Protein AF-T1C7J4-F1 (afdb_monomer)

Radius of gyration: 30.91 Å; Cα contacts (8 Å, |Δi|>4): 15; chains: 1; bounding box: 50×22×97 Å

Foldseek 3Di:
DVVVLVVVLVVCVVQCVPPPDPPRNVVSVVVNVVSVCVVVCCVVVVVVVVVVVVVVCVVVVVVVVCVVPVDDPPVVVPPDPDDDDD

Solvent-accessible surface area (backbone atoms only — not comparable to full-atom values): 5229 Å² total; per-residue (Å²): 105,71,71,61,50,52,55,54,50,61,70,44,44,67,54,51,64,49,85,83,48,88,71,50,37,62,55,44,50,53,50,53,52,50,54,51,49,52,50,54,47,47,68,52,46,53,58,52,49,49,54,53,49,51,56,49,46,66,64,50,46,67,61,51,51,58,62,68,66,66,68,85,61,75,76,73,70,74,72,70,80,70,94,78,90,132

Sequence (86 aa):
IVMTTVAMVAGMLPVALAIGDPFRAPMAIAVIGGLLASTALTLVVVPAGFTLVDDIERWIGPKLAKVVIAEPGAVHAASTPARQPG

Mean predicted aligned error: 14.27 Å

Structure (mmCIF, N/CA/C/O backbone):
data_AF-T1C7J4-F1
#
_entry.id   AF-T1C7J4-F1
#
loop_
_atom_site.group_PDB
_atom_site.id
_atom_site.type_symbol
_atom_site.label_atom_id
_atom_site.label_alt_id
_atom_site.label_comp_id
_atom_site.label_asym_id
_atom_site.label_entity_id
_atom_site.label_seq_id
_atom_site.pdbx_PDB_ins_code
_atom_site.Cartn_x
_atom_site.Cartn_y
_atom_site.Cartn_z
_atom_site.occupancy
_atom_site.B_iso_or_equiv
_atom_site.auth_seq_id
_atom_site.auth_comp_id
_atom_site.auth_asym_id
_atom_site.auth_atom_id
_atom_site.pdbx_PDB_model_num
ATOM 1 N N . ILE A 1 1 ? 7.575 2.184 4.035 1.00 69.88 1 ILE A N 1
ATOM 2 C CA . ILE A 1 1 ? 7.192 1.484 2.784 1.00 69.88 1 ILE A CA 1
ATOM 3 C C . ILE A 1 1 ? 7.625 2.299 1.574 1.00 69.88 1 ILE A C 1
ATOM 5 O O . ILE A 1 1 ? 8.472 1.815 0.847 1.00 69.88 1 ILE A O 1
ATOM 9 N N . VAL A 1 2 ? 7.182 3.558 1.439 1.00 74.50 2 VAL A N 1
ATOM 10 C CA . VAL A 1 2 ? 7.532 4.430 0.295 1.00 74.50 2 VAL A CA 1
ATOM 11 C C . VAL A 1 2 ? 9.048 4.532 0.042 1.00 74.50 2 VAL A C 1
ATOM 13 O O . VAL A 1 2 ? 9.495 4.283 -1.073 1.00 74.50 2 VAL A O 1
ATOM 16 N N . MET A 1 3 ? 9.853 4.806 1.077 1.00 88.62 3 MET A N 1
ATOM 17 C CA . MET A 1 3 ? 11.320 4.911 0.960 1.00 88.62 3 MET A CA 1
ATOM 18 C C . MET A 1 3 ? 11.979 3.611 0.463 1.00 88.62 3 MET A C 1
ATOM 20 O O . MET A 1 3 ? 12.818 3.644 -0.433 1.00 88.62 3 MET A O 1
ATOM 24 N N . THR A 1 4 ? 11.569 2.459 1.003 1.00 85.00 4 THR A N 1
ATOM 25 C CA . THR A 1 4 ? 12.088 1.145 0.604 1.00 85.00 4 THR A CA 1
ATOM 26 C C . THR A 1 4 ? 11.620 0.734 -0.792 1.00 85.00 4 THR A C 1
ATOM 28 O O . THR A 1 4 ? 12.414 0.184 -1.550 1.00 85.00 4 THR A O 1
ATOM 31 N N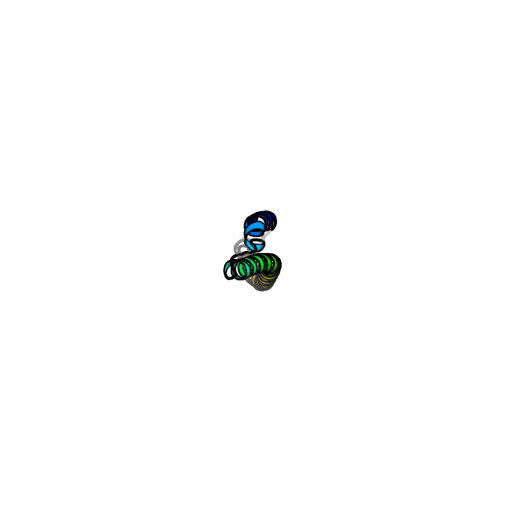 . THR A 1 5 ? 10.380 1.050 -1.184 1.00 76.44 5 THR A N 1
ATOM 32 C CA . THR A 1 5 ? 9.895 0.799 -2.552 1.00 76.44 5 THR A CA 1
ATOM 33 C C . THR A 1 5 ? 10.614 1.640 -3.593 1.00 76.44 5 THR A C 1
ATOM 35 O O . THR A 1 5 ? 10.963 1.108 -4.640 1.00 76.44 5 THR A O 1
ATOM 38 N N . VAL A 1 6 ? 10.892 2.918 -3.312 1.00 79.44 6 VAL A N 1
ATOM 39 C CA . VAL A 1 6 ? 11.634 3.778 -4.249 1.00 79.44 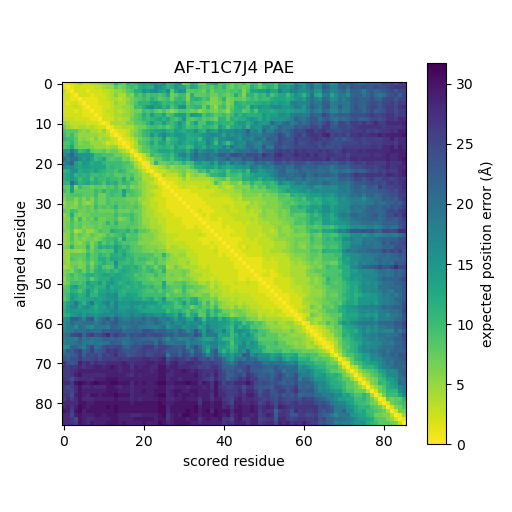6 VAL A CA 1
ATOM 40 C C . VAL A 1 6 ? 13.045 3.234 -4.470 1.00 79.44 6 VAL A C 1
ATOM 42 O O . VAL A 1 6 ? 13.471 3.114 -5.615 1.00 79.44 6 VAL A O 1
ATOM 45 N N . ALA A 1 7 ? 13.739 2.820 -3.406 1.00 82.06 7 A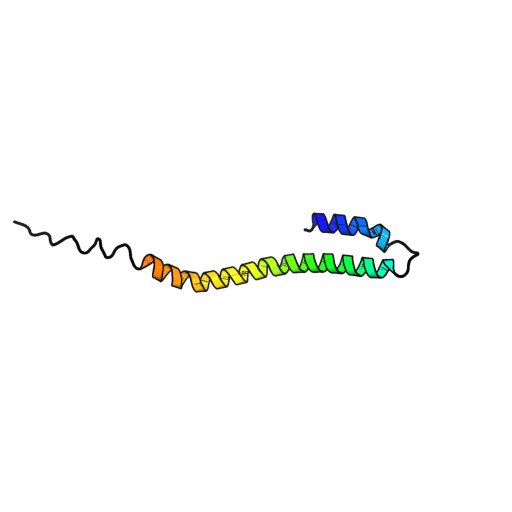LA A N 1
ATOM 46 C CA . ALA A 1 7 ? 15.063 2.205 -3.517 1.00 82.06 7 ALA A CA 1
ATOM 47 C C . ALA A 1 7 ? 15.037 0.887 -4.316 1.00 82.06 7 ALA A C 1
ATOM 49 O O . ALA A 1 7 ? 15.905 0.650 -5.156 1.00 82.06 7 ALA A O 1
ATOM 50 N N . MET A 1 8 ? 14.022 0.046 -4.095 1.00 81.62 8 MET A N 1
ATOM 51 C CA . MET A 1 8 ? 13.885 -1.246 -4.773 1.00 81.62 8 MET A CA 1
ATOM 52 C C . MET A 1 8 ? 13.537 -1.087 -6.266 1.00 81.62 8 MET A C 1
ATOM 54 O O . MET A 1 8 ? 14.132 -1.757 -7.107 1.00 81.62 8 MET A O 1
ATOM 58 N N . VAL A 1 9 ? 12.644 -0.150 -6.615 1.00 75.88 9 VAL A N 1
ATOM 59 C CA . VAL A 1 9 ? 12.310 0.185 -8.013 1.00 75.88 9 VAL A CA 1
ATOM 60 C C . VAL A 1 9 ? 13.506 0.822 -8.726 1.00 75.88 9 VAL A C 1
ATOM 62 O O . VAL A 1 9 ? 13.810 0.441 -9.854 1.00 75.88 9 VAL A O 1
ATOM 65 N N . ALA A 1 10 ? 14.237 1.725 -8.064 1.00 79.38 10 ALA A N 1
ATOM 66 C CA . ALA A 1 10 ? 15.449 2.329 -8.619 1.00 79.38 10 ALA A CA 1
ATOM 67 C C . ALA A 1 10 ? 16.548 1.287 -8.908 1.00 79.38 10 ALA A C 1
ATOM 69 O O . ALA A 1 10 ? 17.220 1.381 -9.932 1.00 79.38 10 ALA A O 1
ATOM 70 N N . GLY A 1 11 ? 16.693 0.261 -8.060 1.00 74.19 11 GLY A N 1
ATOM 71 C CA . GLY A 1 11 ? 17.639 -0.840 -8.278 1.00 74.19 11 GLY A CA 1
ATOM 72 C C . GLY A 1 11 ? 17.278 -1.770 -9.445 1.00 74.19 11 GLY A C 1
ATOM 73 O O . GLY A 1 11 ? 18.172 -2.337 -10.071 1.00 74.19 11 GLY A O 1
ATOM 74 N N . MET A 1 12 ? 15.989 -1.910 -9.778 1.00 74.69 12 MET A N 1
ATOM 75 C CA . MET A 1 12 ? 15.518 -2.737 -10.905 1.00 74.69 12 MET A CA 1
ATOM 76 C C . MET A 1 12 ? 15.325 -1.952 -12.209 1.00 74.69 12 MET A C 1
ATOM 78 O O . MET A 1 12 ? 15.197 -2.554 -13.275 1.00 74.69 12 MET A O 1
ATOM 82 N N . LEU A 1 13 ? 15.353 -0.620 -12.155 1.00 68.81 13 LEU A N 1
ATOM 83 C CA . LEU A 1 13 ? 15.278 0.264 -13.316 1.00 68.81 13 LEU A CA 1
ATOM 84 C C . LEU A 1 13 ? 16.298 -0.072 -14.431 1.00 68.81 13 LEU A C 1
ATOM 86 O O . LEU A 1 13 ? 15.875 -0.156 -15.585 1.00 68.81 13 LEU A O 1
ATOM 90 N N . PRO A 1 14 ? 17.593 -0.347 -14.153 1.00 65.88 14 PRO A N 1
ATOM 91 C CA . PRO A 1 14 ? 18.534 -0.758 -15.201 1.00 65.88 14 PRO A CA 1
ATOM 92 C C . PRO A 1 14 ? 18.218 -2.139 -15.800 1.00 65.88 14 PRO A C 1
ATOM 94 O O . PRO A 1 14 ? 18.558 -2.388 -16.952 1.00 65.88 14 PRO A O 1
ATOM 97 N N . VAL A 1 15 ? 17.539 -3.026 -15.061 1.00 63.66 15 VAL A N 1
ATOM 98 C CA . VAL A 1 15 ? 17.104 -4.348 -15.555 1.00 63.66 15 VAL A CA 1
ATOM 99 C C . VAL A 1 15 ? 15.871 -4.221 -16.451 1.00 63.66 15 VAL A C 1
ATOM 101 O O . VAL A 1 15 ? 15.782 -4.903 -17.466 1.00 63.66 15 VAL A O 1
ATOM 104 N N . ALA A 1 16 ? 14.944 -3.321 -16.116 1.00 58.62 16 ALA A N 1
ATOM 105 C CA . ALA A 1 16 ? 13.776 -3.019 -16.945 1.00 58.62 16 ALA A CA 1
ATOM 106 C C . ALA A 1 16 ? 14.157 -2.317 -18.263 1.00 58.62 16 ALA A C 1
ATOM 108 O O . ALA A 1 16 ? 13.495 -2.512 -19.279 1.00 58.62 16 ALA A O 1
ATOM 109 N N . LEU A 1 17 ? 15.238 -1.527 -18.246 1.00 63.91 17 LEU A N 1
ATOM 110 C CA . LEU A 1 17 ? 15.802 -0.848 -19.417 1.00 63.91 17 LEU A CA 1
ATOM 111 C C . LEU A 1 17 ? 16.848 -1.684 -20.171 1.00 63.91 17 LEU A C 1
ATOM 113 O O . LEU A 1 17 ? 17.395 -1.202 -21.160 1.00 63.91 17 LEU A O 1
ATOM 117 N N . ALA A 1 18 ? 17.150 -2.912 -19.738 1.00 61.22 18 ALA A N 1
ATOM 118 C CA . ALA A 1 18 ? 18.067 -3.795 -20.451 1.00 61.22 18 ALA A CA 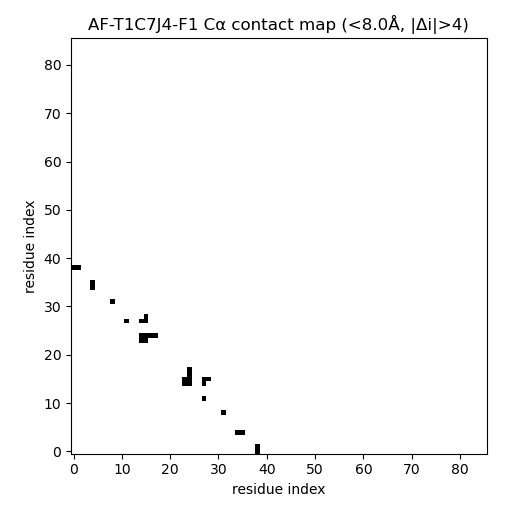1
ATOM 119 C C . ALA A 1 18 ? 17.432 -4.256 -2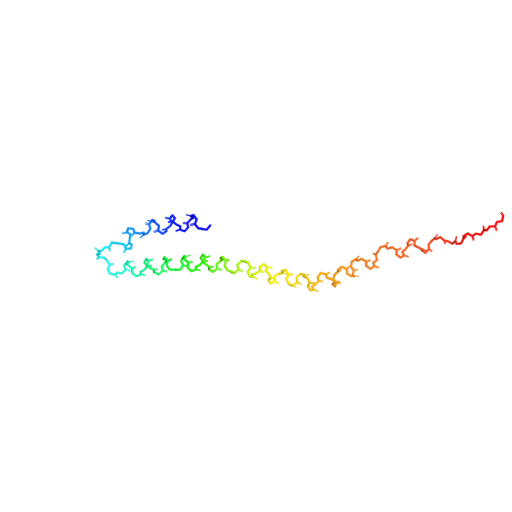1.777 1.00 61.22 18 ALA A C 1
ATOM 121 O O . ALA A 1 18 ? 16.749 -5.279 -21.854 1.00 61.22 18 ALA A O 1
ATOM 122 N N . ILE A 1 19 ? 17.656 -3.470 -22.833 1.00 57.06 19 ILE A N 1
ATOM 123 C CA . ILE A 1 19 ? 17.271 -3.764 -24.215 1.00 57.06 19 ILE A CA 1
ATOM 124 C C . ILE A 1 19 ? 18.142 -4.930 -24.697 1.00 57.06 19 ILE A C 1
ATOM 126 O O . ILE A 1 19 ? 19.280 -4.735 -25.113 1.00 57.06 19 ILE A O 1
ATOM 130 N N . GLY A 1 20 ? 17.638 -6.159 -24.598 1.00 60.72 20 GLY A N 1
ATOM 131 C CA . GLY A 1 20 ? 18.355 -7.323 -25.125 1.00 60.72 20 GLY A CA 1
ATOM 132 C C . GLY A 1 20 ? 17.802 -8.684 -24.720 1.00 60.72 20 GLY A C 1
ATOM 133 O O . GLY A 1 20 ? 17.991 -9.637 -25.468 1.00 60.72 20 GLY A O 1
ATOM 134 N N . ASP A 1 21 ? 17.091 -8.790 -23.590 1.00 65.12 21 ASP A N 1
ATOM 135 C CA . ASP A 1 21 ? 16.549 -10.072 -23.119 1.00 65.12 21 ASP A CA 1
ATOM 136 C C . ASP A 1 21 ? 15.004 -10.043 -23.060 1.00 65.12 21 ASP A C 1
ATOM 138 O O . ASP A 1 21 ? 14.432 -9.449 -22.135 1.00 65.12 21 ASP A O 1
ATOM 142 N N . PRO A 1 22 ? 14.303 -10.655 -24.038 1.00 65.75 22 PRO A N 1
ATOM 143 C CA . PRO A 1 22 ? 12.847 -10.556 -24.178 1.00 65.75 22 PRO A CA 1
ATOM 144 C C . PRO A 1 22 ? 12.062 -11.137 -22.992 1.00 65.75 22 PRO A C 1
ATOM 146 O O . PRO A 1 22 ? 10.888 -10.809 -22.826 1.00 65.75 22 PRO A O 1
ATOM 149 N N . PHE A 1 23 ? 12.690 -11.946 -22.132 1.00 69.19 23 PHE A N 1
ATOM 150 C CA . PHE A 1 23 ? 12.034 -12.531 -20.959 1.00 69.19 23 PHE A CA 1
ATOM 151 C C . PHE A 1 23 ? 12.215 -11.717 -19.669 1.00 69.19 23 PHE A C 1
ATOM 153 O O . PHE A 1 23 ? 11.435 -11.882 -18.730 1.00 69.19 23 PHE A O 1
ATOM 160 N N . ARG A 1 24 ? 13.203 -10.813 -19.594 1.00 68.25 24 ARG A N 1
ATOM 161 C CA . ARG A 1 24 ? 13.501 -10.060 -18.357 1.00 68.25 24 ARG A CA 1
ATOM 162 C C . ARG A 1 24 ? 12.630 -8.820 -18.183 1.00 68.25 24 ARG A 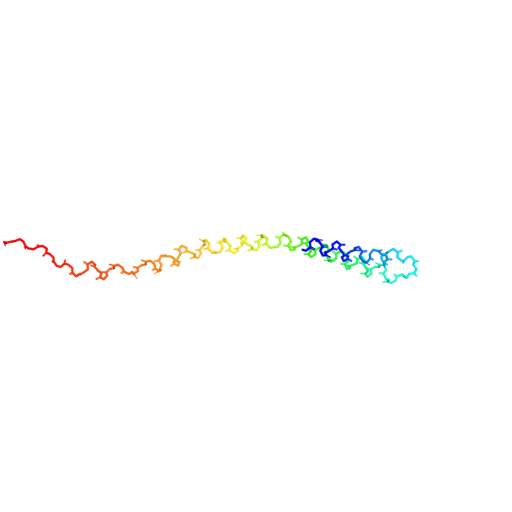C 1
ATOM 164 O O . ARG A 1 24 ? 12.215 -8.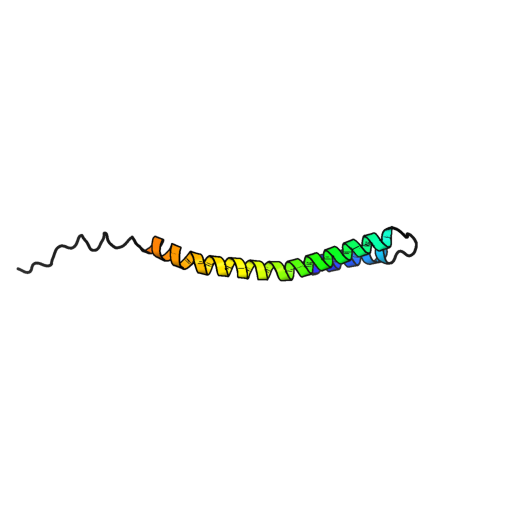523 -17.064 1.00 68.25 24 ARG A O 1
ATOM 171 N N . ALA A 1 25 ? 12.309 -8.139 -19.282 1.00 67.88 25 ALA A N 1
ATOM 172 C CA . ALA A 1 25 ? 11.458 -6.950 -19.277 1.00 67.88 25 ALA A CA 1
ATOM 173 C C . ALA A 1 25 ? 10.047 -7.203 -18.690 1.00 67.88 25 ALA A C 1
ATOM 175 O O . ALA A 1 25 ? 9.672 -6.499 -17.750 1.00 67.88 25 ALA A O 1
ATOM 176 N N . PRO A 1 26 ? 9.267 -8.213 -19.138 1.00 77.19 26 PRO A 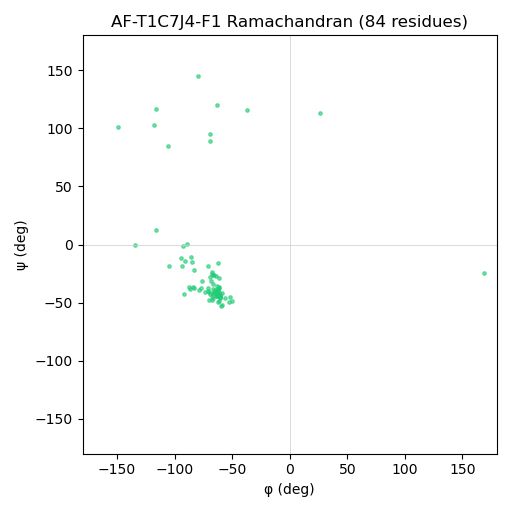N 1
ATOM 177 C CA . PRO A 1 26 ? 7.929 -8.455 -18.587 1.00 77.19 26 PRO A CA 1
ATOM 178 C C . PRO A 1 26 ? 7.951 -8.920 -17.122 1.00 77.19 26 PRO A C 1
ATOM 180 O O . PRO A 1 26 ? 7.082 -8.527 -16.345 1.00 77.19 26 PRO A O 1
ATOM 183 N N . MET A 1 27 ? 8.968 -9.689 -16.715 1.00 80.44 27 MET A N 1
ATOM 184 C CA . MET A 1 27 ? 9.141 -10.114 -15.320 1.00 80.44 27 MET A CA 1
ATOM 185 C C . MET A 1 27 ? 9.398 -8.923 -14.386 1.00 80.44 27 MET A C 1
ATOM 187 O O . MET A 1 27 ? 8.780 -8.823 -13.326 1.00 80.44 27 MET A O 1
ATOM 191 N N . ALA A 1 28 ? 10.264 -7.985 -14.789 1.00 78.00 28 ALA A N 1
ATOM 192 C CA . ALA A 1 28 ? 10.550 -6.783 -14.005 1.00 78.00 28 ALA A CA 1
ATOM 193 C C . ALA A 1 28 ? 9.317 -5.871 -13.878 1.00 78.00 28 ALA A C 1
ATOM 195 O O . ALA A 1 28 ? 9.022 -5.375 -12.790 1.00 78.00 28 ALA A O 1
ATOM 196 N N . ILE A 1 29 ? 8.558 -5.694 -14.964 1.00 80.62 29 ILE A N 1
ATOM 197 C CA . ILE A 1 29 ? 7.332 -4.881 -14.968 1.00 80.62 29 ILE A CA 1
ATOM 198 C C . ILE A 1 29 ? 6.273 -5.474 -14.027 1.00 80.62 29 ILE A C 1
ATOM 200 O O . ILE A 1 29 ? 5.670 -4.731 -13.250 1.00 80.62 29 ILE A O 1
ATOM 204 N N . ALA A 1 30 ? 6.076 -6.798 -14.041 1.00 88.25 30 ALA A N 1
ATOM 205 C CA . ALA A 1 30 ? 5.128 -7.470 -13.150 1.00 88.25 30 ALA A CA 1
ATOM 206 C C . ALA A 1 30 ? 5.475 -7.259 -11.665 1.00 88.25 30 ALA A C 1
ATOM 208 O O . ALA A 1 30 ? 4.592 -6.960 -10.859 1.00 88.25 30 ALA A O 1
ATOM 209 N N . VAL A 1 31 ? 6.760 -7.350 -11.306 1.00 86.31 31 VAL A N 1
ATOM 210 C CA . VAL A 1 31 ? 7.227 -7.126 -9.928 1.00 86.31 31 VAL A CA 1
ATOM 211 C C . VAL A 1 31 ? 7.050 -5.667 -9.511 1.00 86.31 31 VAL A C 1
ATOM 213 O O . VAL A 1 31 ? 6.497 -5.406 -8.444 1.00 86.31 31 VAL A O 1
ATOM 216 N N . ILE A 1 32 ? 7.458 -4.707 -10.347 1.00 84.19 32 ILE A N 1
ATOM 217 C CA . ILE A 1 32 ? 7.304 -3.272 -10.051 1.00 84.19 32 ILE A CA 1
ATOM 218 C C . ILE A 1 32 ? 5.821 -2.917 -9.873 1.00 84.19 32 ILE A C 1
ATOM 220 O O . ILE A 1 32 ? 5.460 -2.246 -8.903 1.00 84.19 32 ILE A O 1
ATOM 224 N N . GLY A 1 33 ? 4.956 -3.419 -10.759 1.00 87.19 33 GLY A N 1
ATOM 225 C CA . GLY A 1 33 ? 3.508 -3.252 -10.649 1.00 87.19 33 GLY A CA 1
ATOM 226 C C . GLY A 1 33 ? 2.947 -3.861 -9.364 1.00 87.19 33 GLY A C 1
ATOM 227 O O . GLY A 1 33 ? 2.191 -3.200 -8.653 1.00 87.19 33 GLY A O 1
ATOM 228 N N . GLY A 1 34 ? 3.369 -5.079 -9.012 1.00 89.44 34 GLY A N 1
ATOM 229 C CA . GLY A 1 34 ? 2.957 -5.755 -7.780 1.00 89.44 34 GLY A CA 1
ATOM 230 C C . GLY A 1 34 ? 3.397 -5.026 -6.508 1.00 89.44 34 GLY A C 1
ATOM 231 O O . GLY A 1 34 ? 2.621 -4.928 -5.557 1.00 89.44 34 GLY A O 1
ATOM 232 N N . LEU A 1 35 ? 4.607 -4.460 -6.491 1.00 88.38 35 LEU A N 1
ATOM 233 C CA . LEU A 1 35 ? 5.125 -3.685 -5.358 1.00 88.38 35 LEU A CA 1
ATOM 234 C C . LEU A 1 35 ? 4.385 -2.353 -5.185 1.00 88.38 35 LEU A C 1
ATOM 236 O O . LEU A 1 35 ? 4.027 -1.983 -4.061 1.00 88.38 35 LEU A O 1
ATOM 240 N N . LEU A 1 36 ? 4.116 -1.650 -6.288 1.00 87.88 36 LEU A N 1
ATOM 241 C CA . LEU A 1 36 ? 3.308 -0.429 -6.277 1.00 87.88 36 LEU A CA 1
ATOM 242 C C . LEU A 1 36 ? 1.885 -0.721 -5.794 1.00 87.88 36 LEU A C 1
ATOM 244 O O . LEU A 1 36 ? 1.409 -0.064 -4.866 1.00 87.88 36 LEU A O 1
ATOM 248 N N . ALA A 1 37 ? 1.244 -1.748 -6.358 1.00 91.25 37 ALA A N 1
ATOM 249 C CA . ALA A 1 37 ? -0.096 -2.169 -5.967 1.00 91.25 37 ALA A CA 1
ATOM 250 C C . ALA A 1 37 ? -0.151 -2.604 -4.497 1.00 91.25 37 ALA A C 1
ATOM 252 O O . ALA A 1 37 ? -1.052 -2.179 -3.787 1.00 91.25 37 ALA A O 1
ATOM 253 N N . SER A 1 38 ? 0.831 -3.365 -4.001 1.00 90.56 38 SER A N 1
ATOM 254 C CA . SER A 1 38 ? 0.895 -3.781 -2.588 1.00 90.56 38 SER A CA 1
ATOM 255 C C . SER A 1 38 ? 1.054 -2.593 -1.641 1.00 90.56 38 SER A C 1
ATOM 257 O O . SER A 1 38 ? 0.478 -2.578 -0.553 1.00 90.56 38 SER A O 1
ATOM 259 N N . THR A 1 39 ? 1.798 -1.566 -2.058 1.00 89.31 39 THR A N 1
ATOM 260 C CA . THR A 1 39 ? 1.973 -0.340 -1.268 1.00 89.31 39 THR A CA 1
ATOM 261 C C . THR A 1 39 ? 0.690 0.472 -1.227 1.00 89.31 39 THR A C 1
ATOM 263 O O . THR A 1 39 ? 0.251 0.855 -0.145 1.00 89.31 39 THR A O 1
ATOM 266 N N . ALA A 1 40 ? 0.059 0.689 -2.382 1.00 91.81 40 ALA A N 1
ATOM 267 C CA . ALA A 1 40 ? -1.224 1.376 -2.468 1.00 91.81 40 ALA A CA 1
ATOM 268 C C . ALA A 1 40 ? -2.309 0.621 -1.687 1.00 91.81 40 ALA A C 1
ATOM 270 O O . ALA A 1 40 ? -3.028 1.217 -0.889 1.00 91.81 40 ALA A O 1
ATOM 271 N N . LEU A 1 41 ? -2.363 -0.703 -1.844 1.00 93.62 41 LEU A N 1
ATOM 272 C CA . LEU A 1 41 ? -3.285 -1.566 -1.122 1.00 93.62 41 LEU A CA 1
ATOM 273 C C . LEU A 1 41 ? -3.051 -1.470 0.383 1.00 93.62 41 LEU A C 1
ATOM 275 O O . LEU A 1 41 ? -4.010 -1.275 1.108 1.00 93.62 41 LEU A O 1
ATOM 279 N N . THR A 1 42 ? -1.806 -1.515 0.865 1.00 93.50 42 THR A N 1
ATOM 280 C CA . THR A 1 42 ? -1.515 -1.346 2.301 1.00 93.50 42 THR A CA 1
ATOM 281 C C . THR A 1 42 ? -1.964 0.026 2.802 1.00 93.50 42 THR A C 1
ATOM 283 O O . THR A 1 42 ? -2.606 0.114 3.845 1.00 93.50 42 THR A O 1
ATOM 286 N N . LEU A 1 43 ? -1.683 1.095 2.051 1.00 91.56 43 LEU A N 1
ATOM 287 C CA . LEU A 1 43 ? -2.096 2.453 2.417 1.00 91.56 43 LEU A CA 1
ATOM 288 C C . LEU A 1 43 ? -3.618 2.614 2.511 1.00 91.56 43 LEU A C 1
ATOM 290 O O . LEU A 1 43 ? -4.065 3.454 3.280 1.00 91.56 43 LEU A O 1
ATOM 294 N N . VAL A 1 44 ? -4.399 1.833 1.761 1.00 93.94 44 VAL A N 1
ATOM 295 C CA . VAL A 1 44 ? -5.873 1.860 1.794 1.00 93.94 44 VAL A CA 1
ATOM 296 C C . VAL A 1 44 ? -6.446 0.858 2.803 1.00 93.94 44 VAL A C 1
ATOM 298 O O . VAL A 1 44 ? -7.364 1.183 3.551 1.00 93.94 44 VAL A O 1
ATOM 301 N N . VAL A 1 45 ? -5.904 -0.358 2.856 1.00 95.06 45 VAL A N 1
ATOM 302 C CA . VAL A 1 45 ? -6.393 -1.458 3.700 1.00 95.06 45 VAL A CA 1
ATOM 303 C C . VAL A 1 45 ? -6.108 -1.204 5.172 1.00 95.06 45 VAL A C 1
ATOM 305 O O . VAL A 1 45 ? -6.970 -1.486 5.995 1.00 95.06 45 VAL A O 1
ATOM 308 N N . VAL A 1 46 ? -4.940 -0.660 5.524 1.00 94.31 46 VAL A N 1
ATOM 309 C CA . VAL A 1 46 ? -4.603 -0.360 6.925 1.00 94.31 46 VAL A CA 1
ATOM 310 C C . VAL A 1 46 ? -5.601 0.620 7.564 1.00 94.31 46 VAL A C 1
ATOM 312 O O . VAL A 1 46 ? -6.161 0.264 8.601 1.00 94.31 46 VAL A O 1
ATOM 315 N N . PRO A 1 47 ? -5.893 1.807 6.989 1.00 88.19 47 PRO A N 1
ATOM 316 C CA . PRO A 1 47 ? -6.883 2.710 7.572 1.00 88.19 47 PRO A CA 1
ATOM 317 C C . PRO A 1 47 ? -8.302 2.137 7.523 1.00 88.19 47 PRO A C 1
ATOM 319 O O . PRO A 1 47 ? -9.027 2.272 8.502 1.00 88.19 47 PRO A O 1
ATOM 322 N N . ALA A 1 48 ? -8.691 1.441 6.448 1.00 91.81 48 ALA A N 1
ATOM 323 C CA . ALA A 1 48 ? -10.005 0.797 6.377 1.00 91.81 48 ALA A CA 1
ATOM 324 C C . ALA A 1 48 ? -10.181 -0.290 7.452 1.00 91.81 48 ALA A C 1
ATOM 326 O O . ALA A 1 48 ? -11.239 -0.395 8.071 1.00 91.81 48 ALA A O 1
ATOM 327 N N . GLY A 1 49 ? -9.134 -1.079 7.702 1.00 94.31 49 GLY A N 1
ATOM 328 C CA . GLY A 1 49 ? -9.106 -2.081 8.762 1.00 94.31 49 GLY A CA 1
ATOM 329 C C . GLY A 1 49 ? -9.185 -1.453 10.150 1.00 94.31 49 GLY A C 1
ATOM 330 O O . GLY A 1 49 ? -9.907 -1.968 10.998 1.00 94.31 49 GLY A O 1
ATOM 331 N N . PHE A 1 50 ? -8.508 -0.321 10.367 1.00 92.56 50 PHE A N 1
ATOM 332 C CA . PHE A 1 50 ? -8.610 0.433 11.616 1.00 92.56 50 PHE A CA 1
ATOM 333 C C . PHE A 1 50 ? -10.044 0.917 11.861 1.00 92.56 50 PHE A C 1
ATOM 335 O O . PHE A 1 50 ? -10.600 0.633 12.915 1.00 92.56 50 PHE A O 1
ATOM 342 N N . THR A 1 51 ? -10.690 1.529 10.861 1.00 92.56 51 THR A N 1
ATOM 343 C CA . THR A 1 51 ? -12.102 1.942 10.965 1.00 92.56 51 THR A CA 1
ATOM 344 C C . THR A 1 51 ? -13.029 0.763 11.263 1.00 92.56 51 THR A C 1
ATOM 346 O O . THR A 1 51 ? -13.911 0.876 12.106 1.00 92.56 51 THR A O 1
ATOM 349 N N . LEU A 1 52 ? -12.806 -0.391 10.626 1.00 92.25 52 LEU A N 1
ATOM 350 C CA . LEU A 1 52 ? -13.606 -1.588 10.878 1.00 92.25 52 LEU A CA 1
ATOM 351 C C . LEU A 1 52 ? -13.473 -2.081 12.327 1.00 92.25 52 LEU A C 1
ATOM 353 O O . LEU A 1 52 ? -14.472 -2.448 12.943 1.00 92.25 52 LEU A O 1
ATOM 357 N N . VAL A 1 53 ? -12.252 -2.112 12.869 1.00 93.19 53 VAL A N 1
ATOM 358 C CA . VAL A 1 53 ? -12.011 -2.527 14.259 1.00 93.19 53 VAL A CA 1
ATOM 359 C C . VAL A 1 53 ? -12.597 -1.512 15.240 1.00 93.19 53 VAL A C 1
ATOM 361 O O . VAL A 1 53 ? -13.284 -1.927 16.173 1.00 93.19 53 VAL A O 1
ATOM 364 N N . ASP A 1 54 ? -12.403 -0.215 14.996 1.00 89.38 54 ASP A N 1
ATOM 365 C CA . ASP A 1 54 ? -12.985 0.863 15.803 1.00 89.38 54 ASP A CA 1
ATOM 366 C C . ASP A 1 54 ? -14.514 0.745 15.872 1.00 89.38 54 ASP A C 1
ATOM 368 O O . ASP A 1 54 ? -15.102 0.822 16.953 1.00 89.38 54 ASP A O 1
ATOM 372 N N . ASP A 1 55 ? -15.174 0.506 14.734 1.00 87.44 55 ASP A N 1
ATOM 373 C CA . ASP A 1 55 ? -16.628 0.338 14.664 1.00 87.44 55 ASP A CA 1
ATOM 374 C C . ASP A 1 55 ? -17.103 -0.887 15.467 1.00 87.44 55 ASP A C 1
ATOM 376 O O . ASP A 1 55 ? -18.127 -0.831 16.162 1.00 87.44 55 ASP A O 1
ATOM 380 N N . ILE A 1 56 ? -16.340 -1.985 15.431 1.00 90.50 56 ILE A N 1
ATOM 381 C CA . ILE A 1 56 ? -16.613 -3.196 16.218 1.00 90.50 56 ILE A CA 1
ATOM 382 C C . ILE A 1 56 ? -16.434 -2.922 17.717 1.00 90.50 56 ILE A C 1
ATOM 384 O O . ILE A 1 56 ? -17.299 -3.290 18.521 1.00 90.50 56 ILE A O 1
ATOM 388 N N . GLU A 1 57 ? -15.347 -2.260 18.114 1.00 86.62 57 GLU A N 1
ATOM 389 C CA . GLU A 1 57 ? -15.069 -1.924 19.512 1.00 86.62 57 GLU A CA 1
ATOM 390 C C . GLU A 1 57 ? -16.148 -0.996 20.076 1.00 86.62 57 GLU A C 1
ATOM 392 O O . GLU A 1 57 ? -16.644 -1.208 21.185 1.00 86.62 57 GLU A O 1
ATOM 397 N N . ARG A 1 58 ? -16.619 -0.032 19.281 1.00 83.50 58 ARG A N 1
ATOM 398 C CA . ARG A 1 58 ? -17.701 0.880 19.669 1.00 83.50 58 ARG A CA 1
ATOM 399 C C . ARG A 1 58 ? -19.047 0.179 19.850 1.00 83.50 58 ARG A C 1
ATOM 401 O O . ARG A 1 58 ? -19.885 0.654 20.617 1.00 83.50 58 ARG A O 1
ATOM 408 N N . TRP A 1 59 ? -19.264 -0.948 19.176 1.00 83.25 59 TRP A N 1
ATOM 409 C CA . TRP A 1 59 ? -20.472 -1.758 19.330 1.00 83.25 59 TRP A CA 1
ATOM 410 C C . TRP A 1 59 ? -20.403 -2.711 20.534 1.00 83.25 59 TRP A C 1
ATOM 412 O O . TRP A 1 59 ? -21.401 -2.894 21.241 1.00 83.25 59 TRP A O 1
ATOM 422 N N . ILE A 1 60 ? -19.230 -3.291 20.802 1.00 83.12 60 ILE A N 1
ATOM 423 C CA . ILE A 1 60 ? -19.018 -4.280 21.875 1.00 83.12 60 ILE A CA 1
ATOM 424 C C . ILE A 1 60 ? -18.712 -3.603 23.225 1.00 83.12 60 ILE A C 1
ATOM 426 O O . ILE A 1 60 ? -19.233 -4.021 24.264 1.00 83.12 60 ILE A O 1
ATOM 430 N N . GLY A 1 61 ? -17.945 -2.513 23.217 1.00 78.50 61 GLY A N 1
ATOM 431 C CA . GLY A 1 61 ? -17.548 -1.714 24.378 1.00 78.50 61 GLY A CA 1
ATOM 432 C C . GLY A 1 61 ? -18.694 -1.292 25.310 1.00 78.50 61 GLY A C 1
ATOM 433 O O . GLY A 1 61 ? -18.598 -1.548 26.512 1.00 78.50 61 GLY A O 1
ATOM 434 N N . PRO A 1 62 ? -19.822 -0.729 24.828 1.00 73.94 62 PRO A N 1
ATOM 435 C CA . PRO A 1 62 ? -20.924 -0.325 25.705 1.00 73.94 62 PRO A CA 1
ATOM 436 C C . PRO A 1 62 ? -21.647 -1.510 26.364 1.00 73.94 62 PRO A C 1
ATOM 438 O O . PRO A 1 62 ? -22.258 -1.338 27.422 1.00 73.94 62 PRO A O 1
ATOM 441 N N . LYS A 1 63 ? -21.582 -2.715 25.780 1.00 67.06 63 LYS A N 1
ATOM 442 C CA . LYS A 1 63 ? -22.140 -3.930 26.395 1.00 67.06 63 LYS A CA 1
ATOM 443 C C . LYS A 1 63 ? -21.216 -4.491 27.472 1.00 67.06 63 LYS A C 1
ATOM 445 O O . LYS A 1 63 ? -21.706 -4.898 28.519 1.00 67.06 63 LYS A O 1
ATOM 450 N N . LEU A 1 64 ? -19.902 -4.457 27.253 1.00 68.69 64 LEU A N 1
ATOM 451 C CA . LEU A 1 64 ? -18.918 -4.939 28.225 1.00 68.69 64 LEU A CA 1
ATOM 452 C C . LEU A 1 64 ? -18.771 -3.980 29.419 1.00 68.69 64 LEU A C 1
ATOM 454 O O . LEU A 1 64 ? -18.753 -4.421 30.566 1.00 68.69 64 LEU A O 1
ATOM 458 N N . ALA A 1 65 ? -18.774 -2.665 29.168 1.00 69.00 65 ALA A N 1
ATOM 459 C CA . ALA A 1 65 ? -18.712 -1.639 30.212 1.00 69.00 65 ALA A CA 1
ATOM 460 C C . ALA A 1 65 ? -19.909 -1.711 31.175 1.00 69.00 65 ALA A C 1
ATOM 462 O O . ALA A 1 65 ? -19.745 -1.541 32.382 1.00 69.00 65 ALA A O 1
ATOM 463 N N . LYS A 1 66 ? -21.107 -2.038 30.668 1.00 65.12 66 LYS A N 1
ATOM 464 C CA . LYS A 1 66 ? -22.292 -2.263 31.510 1.00 65.12 66 LYS A CA 1
ATOM 465 C C . LYS A 1 66 ? -22.186 -3.498 32.407 1.00 65.12 66 LYS A C 1
ATOM 467 O O . LYS A 1 66 ? -22.830 -3.507 33.445 1.00 65.12 66 LYS A O 1
ATOM 472 N N . VAL A 1 67 ? -21.404 -4.511 32.032 1.00 65.94 67 VAL A N 1
ATOM 473 C CA . VAL A 1 67 ? -21.228 -5.743 32.823 1.00 65.94 67 VAL A CA 1
ATOM 474 C C . VAL A 1 67 ? -20.107 -5.587 33.855 1.00 65.94 67 VAL A C 1
ATOM 476 O O . VAL A 1 67 ? -20.246 -6.063 34.974 1.00 65.94 67 VAL A O 1
ATOM 479 N N . VAL A 1 68 ? -19.029 -4.867 33.524 1.00 69.56 68 VAL A N 1
ATOM 480 C CA . VAL A 1 68 ? -17.884 -4.657 34.434 1.00 69.56 68 VAL A CA 1
ATOM 481 C C . VAL A 1 68 ? -18.184 -3.622 35.528 1.00 69.56 68 VAL A C 1
ATOM 483 O O . VAL A 1 68 ? -17.692 -3.752 36.644 1.00 69.56 68 VAL A O 1
ATOM 486 N N . ILE A 1 69 ? -19.017 -2.614 35.247 1.00 67.69 69 ILE A N 1
ATOM 487 C CA . ILE A 1 69 ? -19.396 -1.577 36.229 1.00 67.69 69 ILE A CA 1
ATOM 488 C C . ILE A 1 69 ? -20.587 -2.028 37.104 1.00 67.69 69 ILE A C 1
ATOM 490 O O . ILE A 1 69 ? -20.884 -1.389 38.111 1.00 67.69 69 ILE A O 1
ATOM 494 N N . ALA A 1 70 ? -21.256 -3.139 36.764 1.00 61.91 70 ALA A N 1
ATOM 495 C CA . ALA A 1 70 ? -22.468 -3.577 37.457 1.00 61.91 70 ALA A CA 1
ATOM 496 C C . ALA A 1 70 ? -22.258 -3.944 38.936 1.00 61.91 70 ALA A C 1
ATOM 498 O O . ALA A 1 70 ? -23.195 -3.763 39.705 1.00 61.91 70 ALA A O 1
ATOM 499 N N . GLU A 1 71 ? -21.072 -4.375 39.382 1.00 67.25 71 GLU A N 1
ATOM 500 C CA . GLU A 1 71 ? -20.859 -4.684 40.806 1.00 67.25 71 GLU A CA 1
ATOM 501 C C . GLU A 1 71 ? -19.422 -4.426 41.274 1.00 67.25 71 GLU A C 1
ATOM 503 O O . GLU A 1 71 ? -18.518 -5.225 41.039 1.00 67.25 71 GLU A O 1
ATOM 508 N N . PRO A 1 72 ? -19.194 -3.290 41.954 1.00 61.03 72 PRO A N 1
ATOM 509 C CA . PRO A 1 72 ? -18.409 -3.348 43.199 1.00 61.03 72 PRO A CA 1
ATOM 510 C C . PRO A 1 72 ? -19.017 -2.550 44.374 1.00 61.03 72 PRO A C 1
ATOM 512 O O . PRO A 1 72 ? -18.444 -2.523 45.461 1.00 61.03 72 PRO A O 1
ATOM 515 N N . GLY A 1 73 ? -20.160 -1.877 44.182 1.00 57.91 73 GLY A N 1
ATOM 516 C CA . GLY A 1 73 ? -20.698 -0.905 45.151 1.00 57.91 73 GLY A CA 1
ATOM 517 C C . GLY A 1 73 ? -21.898 -1.358 45.993 1.00 57.91 73 GLY A C 1
ATOM 518 O O . GLY A 1 73 ? -22.159 -0.768 47.041 1.00 57.91 73 GLY A O 1
ATOM 519 N N . ALA A 1 74 ? -22.622 -2.406 45.589 1.00 58.84 74 ALA A N 1
ATOM 520 C CA . ALA A 1 74 ? -23.851 -2.825 46.278 1.00 58.84 74 ALA A CA 1
ATOM 521 C C . ALA A 1 74 ? -23.598 -3.452 47.668 1.00 58.84 74 ALA A C 1
ATOM 523 O O . ALA A 1 74 ? -24.492 -3.477 48.509 1.00 58.84 74 ALA A O 1
ATOM 524 N N . VAL A 1 75 ? -22.364 -3.890 47.947 1.00 59.22 75 VAL A N 1
ATOM 525 C CA . VAL A 1 75 ? -21.980 -4.527 49.221 1.00 59.22 75 VAL A CA 1
ATOM 526 C C . VAL A 1 75 ? -21.649 -3.503 50.321 1.00 59.22 75 VAL A C 1
ATOM 528 O O . VAL A 1 75 ? -21.767 -3.821 51.499 1.00 59.22 75 VAL A O 1
ATOM 531 N N . HIS A 1 76 ? -21.302 -2.253 49.977 1.00 57.41 76 HIS A N 1
ATOM 532 C CA . HIS A 1 76 ? -20.984 -1.204 50.968 1.00 57.41 76 HIS A CA 1
ATOM 533 C C . HIS A 1 76 ? -22.191 -0.350 51.396 1.00 57.41 76 HIS A C 1
ATOM 535 O O . HIS A 1 76 ? -22.124 0.340 52.409 1.00 57.41 76 HIS A O 1
ATOM 541 N N . ALA A 1 77 ? -23.312 -0.417 50.671 1.00 58.97 77 ALA A N 1
ATOM 542 C CA . ALA A 1 77 ? -24.552 0.267 51.053 1.00 58.97 77 ALA A CA 1
ATOM 543 C C . ALA A 1 77 ? -25.419 -0.547 52.037 1.00 58.97 77 ALA A C 1
ATOM 545 O O . ALA A 1 77 ? -26.326 0.005 52.655 1.00 58.97 77 ALA A O 1
ATOM 546 N N . ALA A 1 78 ? -25.145 -1.847 52.204 1.00 61.50 78 ALA A N 1
ATOM 547 C CA . ALA A 1 78 ? -25.967 -2.764 52.999 1.00 61.50 78 ALA A CA 1
ATOM 548 C C . ALA A 1 78 ? -25.525 -2.920 54.472 1.00 61.50 78 ALA A C 1
ATOM 550 O O . ALA A 1 78 ? -26.175 -3.647 55.220 1.00 61.50 78 ALA A O 1
ATOM 551 N N . SER A 1 79 ? -24.450 -2.251 54.915 1.00 59.62 79 SER A N 1
ATOM 552 C CA . SER A 1 79 ? -23.892 -2.404 56.273 1.00 59.62 79 SER A CA 1
ATOM 553 C C . SER A 1 79 ? -23.949 -1.154 57.157 1.00 59.62 79 SER A C 1
ATOM 555 O O . SER A 1 79 ? -23.352 -1.150 58.230 1.00 59.62 79 SER A O 1
ATOM 557 N N . THR A 1 80 ? -24.699 -0.112 56.782 1.00 61.53 80 THR A N 1
ATOM 558 C CA . THR A 1 80 ? -25.003 0.990 57.715 1.00 61.53 80 THR A CA 1
ATOM 559 C C . THR A 1 80 ? -26.458 0.890 58.172 1.00 61.53 80 THR A C 1
ATOM 561 O O . THR A 1 80 ? -27.335 1.517 57.572 1.00 61.53 80 THR A O 1
ATOM 564 N N . PRO A 1 81 ? -26.758 0.086 59.212 1.00 64.69 81 PRO A N 1
ATOM 565 C CA . PRO A 1 81 ? -28.040 0.167 59.880 1.00 64.69 81 PRO A CA 1
ATOM 566 C C . PRO A 1 81 ? -28.155 1.557 60.510 1.00 64.69 81 PRO A C 1
ATOM 568 O O . PRO A 1 81 ? -27.314 1.979 61.297 1.00 64.69 81 PRO A O 1
ATOM 571 N N . ALA A 1 82 ? -29.183 2.267 60.057 1.00 64.19 82 ALA A N 1
ATOM 572 C CA . ALA A 1 82 ? -29.951 3.275 60.766 1.00 64.19 82 ALA A CA 1
ATOM 573 C C . ALA A 1 82 ? -29.240 4.015 61.916 1.00 64.19 82 ALA A C 1
ATOM 575 O O . ALA A 1 82 ? -29.057 3.491 63.012 1.00 64.19 82 ALA A O 1
ATOM 576 N N . ARG A 1 83 ? -29.020 5.321 61.704 1.00 67.00 83 ARG A N 1
ATOM 577 C CA . ARG A 1 83 ? -29.150 6.319 62.775 1.00 67.00 83 ARG A CA 1
ATOM 578 C C . ARG A 1 83 ? -30.327 5.927 63.676 1.00 67.00 83 ARG A C 1
ATOM 580 O O . ARG A 1 83 ? -31.468 5.985 63.219 1.00 67.00 83 ARG A O 1
ATOM 587 N N . GLN A 1 84 ? -30.056 5.621 64.941 1.00 61.81 84 GLN A N 1
ATOM 588 C CA . GLN A 1 84 ? -31.051 5.760 65.992 1.00 61.81 84 GLN A CA 1
ATOM 589 C C . GLN A 1 84 ? -30.559 6.819 66.991 1.00 61.81 84 GLN A C 1
ATOM 591 O O . GLN A 1 84 ? -29.484 6.652 67.566 1.00 61.81 84 GLN A O 1
ATOM 596 N N . PRO A 1 85 ? -31.284 7.945 67.120 1.00 65.75 85 PRO A N 1
ATOM 597 C CA . PRO A 1 85 ? -31.014 8.989 68.097 1.00 65.75 85 PRO A CA 1
ATOM 598 C C . PRO A 1 85 ? -31.569 8.588 69.471 1.00 65.75 85 PRO A C 1
ATOM 600 O O . PRO A 1 85 ? -32.632 7.969 69.553 1.00 65.75 85 PRO A O 1
ATOM 603 N N . GLY A 1 86 ? -30.858 8.973 70.528 1.00 50.03 86 GLY A N 1
ATOM 604 C CA . GLY A 1 86 ? -31.244 8.828 71.931 1.00 50.03 86 GLY A CA 1
ATOM 605 C C . GLY A 1 86 ? -30.257 9.573 72.805 1.00 50.03 86 GLY A C 1
ATOM 606 O O . GLY A 1 86 ? -29.134 9.048 72.949 1.00 50.03 86 GLY A O 1
#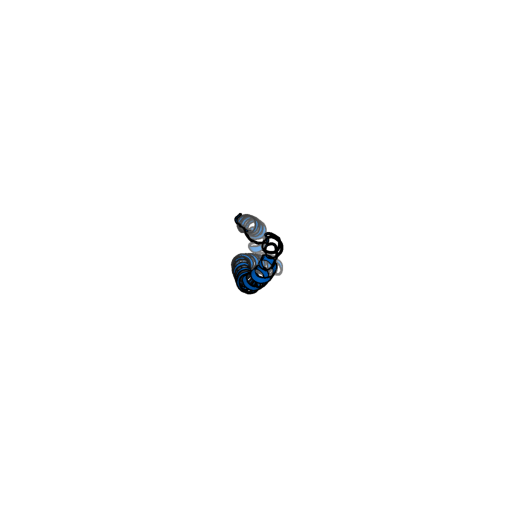

Organism: NCBI:txid410659

pLDDT: mean 76.09, std 12.42, range [50.03, 95.06]

Secondary structure (DSSP, 8-state):
-HHHHHHHHHHHHHHHT-TT-TTHHHHHHHHHHHHHHHHHHHHHHHHHHHHHHHHHHHHHHHHHHHHHSSSSSTTTSSS-------

InterPro domains:
  IPR001036 Acriflavin resistance protein [PF00873] (1-53)
  IPR001036 Acriflavin resistance protein [PTHR32063] (1-58)